Protein AF-A0A927A6B6-F1 (afdb_monomer_lite)

Secondary structure (DSSP, 8-state):
--EEEEETT--STTHHHHHHHHHHHHHTTTT-EEEEEEEEEEEE-TTT--EEEEEPPPEEEE-EEEEEETTEEEEEETTEEEEEE-SEEEEEGGGTEEEEE-TTS-EEEEE---------

Radius of gyration: 15.06 Å; chains: 1; bounding box: 45×45×26 Å

Structure (mmCIF, N/CA/C/O backbone):
data_AF-A0A927A6B6-F1
#
_entry.id   AF-A0A927A6B6-F1
#
loop_
_atom_site.group_PDB
_atom_site.id
_atom_site.type_symbol
_atom_site.label_atom_id
_atom_site.label_alt_id
_atom_site.label_comp_id
_atom_site.label_asym_id
_atom_site.label_entity_id
_atom_site.label_seq_id
_atom_site.pdbx_PDB_ins_code
_atom_site.Cartn_x
_atom_site.Cartn_y
_atom_site.Cartn_z
_atom_site.occupancy
_atom_site.B_iso_or_equiv
_atom_site.auth_seq_id
_atom_site.auth_comp_id
_atom_site.auth_asym_id
_atom_site.auth_atom_id
_atom_site.pdbx_PDB_model_num
ATOM 1 N N . MET A 1 1 ? 10.949 3.243 16.956 1.00 55.44 1 MET A N 1
ATOM 2 C CA . MET A 1 1 ? 10.562 3.429 15.542 1.00 55.44 1 MET A CA 1
ATOM 3 C C . MET A 1 1 ? 9.482 2.403 15.274 1.00 55.44 1 MET A C 1
ATOM 5 O O . MET A 1 1 ? 9.817 1.228 15.214 1.00 55.44 1 MET A O 1
ATOM 9 N N . ASP A 1 2 ? 8.220 2.821 15.188 1.00 85.44 2 ASP A N 1
ATOM 10 C CA . ASP A 1 2 ? 7.098 1.897 14.966 1.00 85.44 2 ASP A CA 1
ATOM 11 C C . ASP A 1 2 ? 6.880 1.702 13.468 1.00 85.44 2 ASP A C 1
ATOM 13 O O . ASP A 1 2 ? 5.964 2.253 12.859 1.00 85.44 2 ASP A O 1
ATOM 17 N N . VAL A 1 3 ? 7.816 0.965 12.868 1.00 92.12 3 VAL A N 1
ATOM 18 C CA . VAL A 1 3 ? 7.702 0.478 11.495 1.00 92.12 3 VAL A CA 1
ATOM 19 C C . VAL A 1 3 ? 7.242 -0.970 11.558 1.00 92.12 3 VAL A C 1
ATOM 21 O O . VAL A 1 3 ? 7.926 -1.819 12.131 1.00 92.12 3 VAL A O 1
ATOM 24 N N . ILE A 1 4 ? 6.088 -1.246 10.961 1.00 93.00 4 ILE A N 1
ATOM 25 C CA . ILE A 1 4 ? 5.496 -2.581 10.889 1.00 93.00 4 ILE A CA 1
ATOM 26 C C . ILE A 1 4 ? 5.818 -3.166 9.516 1.00 93.00 4 ILE A C 1
ATOM 28 O O . ILE A 1 4 ? 5.579 -2.532 8.486 1.00 93.00 4 ILE A O 1
ATOM 32 N N . LEU A 1 5 ? 6.383 -4.373 9.502 1.00 93.56 5 LEU A N 1
ATOM 33 C CA . LEU A 1 5 ? 6.836 -5.049 8.288 1.00 93.56 5 LEU A CA 1
ATOM 34 C C . LEU A 1 5 ? 6.082 -6.358 8.084 1.00 93.56 5 LEU A C 1
ATOM 36 O O . LEU A 1 5 ? 5.968 -7.163 9.008 1.00 93.56 5 LEU A O 1
ATOM 40 N N . TRP A 1 6 ? 5.643 -6.598 6.854 1.00 92.62 6 TRP A N 1
ATOM 41 C CA . TRP 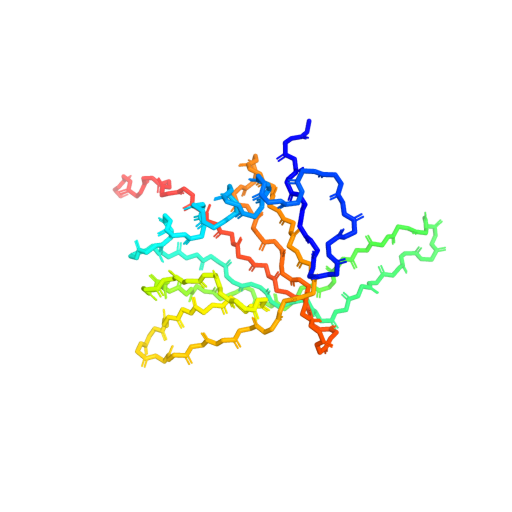A 1 6 ? 5.058 -7.871 6.448 1.00 92.62 6 TRP A CA 1
ATOM 42 C C . TRP A 1 6 ? 5.612 -8.328 5.093 1.00 92.62 6 TRP A C 1
ATOM 44 O O . TRP A 1 6 ? 5.911 -7.499 4.232 1.00 92.62 6 TRP A O 1
ATOM 54 N N . TYR A 1 7 ? 5.738 -9.647 4.912 1.00 90.62 7 TYR A N 1
ATOM 55 C CA . TYR A 1 7 ? 6.269 -10.291 3.708 1.00 90.62 7 TYR A CA 1
ATOM 56 C C . TYR A 1 7 ? 5.382 -11.467 3.286 1.00 90.62 7 TYR A C 1
ATOM 58 O O . TYR A 1 7 ? 5.057 -12.322 4.110 1.00 90.62 7 TYR A O 1
ATOM 66 N N . SER A 1 8 ? 5.090 -11.565 1.989 1.00 84.94 8 SER A N 1
ATOM 67 C CA . SER A 1 8 ? 4.263 -12.628 1.389 1.00 84.94 8 SER A CA 1
ATOM 68 C C . SER A 1 8 ? 4.812 -14.044 1.582 1.00 84.94 8 SER A C 1
ATOM 70 O O . SER A 1 8 ? 4.051 -14.994 1.731 1.00 84.94 8 SER A O 1
ATOM 72 N N . GLU A 1 9 ? 6.134 -14.193 1.656 1.00 81.50 9 GLU A N 1
ATOM 73 C CA . GLU A 1 9 ? 6.806 -15.476 1.898 1.00 81.50 9 GLU A CA 1
ATOM 74 C C . GLU A 1 9 ? 6.918 -15.830 3.395 1.00 81.50 9 GLU A C 1
ATOM 76 O O . GLU A 1 9 ? 7.650 -16.747 3.764 1.00 81.50 9 GLU A O 1
ATOM 81 N N . ASN A 1 10 ? 6.226 -15.093 4.274 1.00 68.50 10 ASN A N 1
ATOM 82 C CA . ASN A 1 10 ? 6.199 -15.312 5.722 1.00 68.50 10 ASN A CA 1
ATOM 83 C C . ASN A 1 10 ? 7.596 -15.293 6.387 1.00 68.50 10 ASN A C 1
ATOM 85 O O . ASN A 1 10 ? 7.891 -16.060 7.302 1.00 68.50 10 ASN A O 1
ATOM 89 N N . LYS A 1 11 ? 8.482 -14.413 5.903 1.00 64.31 11 LYS A N 1
ATOM 90 C CA . LYS A 1 11 ? 9.911 -14.354 6.269 1.00 64.31 11 LYS A CA 1
ATOM 91 C C . LYS A 1 11 ? 10.227 -13.574 7.558 1.00 64.31 11 LYS A C 1
ATOM 93 O O . LYS A 1 11 ? 11.399 -13.331 7.839 1.00 64.31 11 LYS A O 1
ATOM 98 N N . THR A 1 12 ? 9.228 -13.175 8.349 1.00 62.66 12 THR A N 1
ATOM 99 C CA . THR A 1 12 ? 9.429 -12.367 9.568 1.00 62.66 12 THR A CA 1
ATOM 100 C C . THR A 1 12 ? 8.749 -12.949 10.807 1.00 62.66 12 THR A C 1
ATOM 102 O O . THR A 1 12 ? 7.644 -13.484 10.699 1.00 62.66 12 THR A O 1
ATOM 105 N N . PRO A 1 13 ? 9.346 -12.791 12.006 1.00 61.88 13 PRO A N 1
ATOM 106 C CA . PRO A 1 13 ? 8.636 -13.034 13.260 1.00 61.88 13 PRO A CA 1
ATOM 107 C C . PRO A 1 13 ? 7.400 -12.122 13.357 1.00 61.88 13 PRO A C 1
ATOM 109 O O . PRO A 1 13 ? 7.415 -11.002 12.848 1.00 61.88 13 PRO A O 1
ATOM 112 N N . ASN A 1 14 ? 6.326 -12.610 13.985 1.00 77.44 14 ASN A N 1
ATOM 113 C CA . ASN A 1 14 ? 5.045 -11.899 14.157 1.00 77.44 14 ASN A CA 1
ATOM 114 C C . ASN A 1 14 ? 4.364 -11.460 12.846 1.00 77.44 14 ASN A C 1
ATOM 116 O O . ASN A 1 14 ? 3.597 -10.501 12.829 1.00 77.44 14 ASN A O 1
ATOM 120 N N . SER A 1 15 ? 4.618 -12.177 11.747 1.00 82.06 15 SER A N 1
ATOM 121 C CA . SER A 1 15 ? 4.041 -11.892 10.427 1.00 82.06 15 SER A CA 1
ATOM 122 C C . SER A 1 15 ? 2.516 -11.717 10.460 1.00 82.06 15 SER A C 1
ATOM 124 O O . SER A 1 15 ? 2.016 -10.733 9.927 1.00 82.06 15 SER A O 1
ATOM 126 N N . GLN A 1 16 ? 1.778 -12.589 11.160 1.00 87.50 16 GLN A N 1
ATOM 127 C CA . GLN A 1 16 ? 0.317 -12.470 11.257 1.00 87.50 16 GLN A CA 1
ATOM 128 C C . GLN A 1 16 ? -0.126 -11.218 12.030 1.00 87.50 16 GLN A C 1
ATOM 130 O O . GLN A 1 16 ? -0.984 -10.485 11.563 1.00 87.50 16 GLN A O 1
ATOM 135 N N . GLU A 1 17 ? 0.496 -10.916 13.171 1.00 90.88 17 GLU A N 1
ATOM 136 C CA . GLU A 1 17 ? 0.162 -9.714 13.949 1.00 90.88 17 GLU A CA 1
ATOM 137 C C . GLU A 1 17 ? 0.438 -8.431 13.143 1.00 90.88 17 GLU A C 1
ATOM 139 O O . GLU A 1 17 ? -0.349 -7.485 13.155 1.00 90.88 17 GLU A O 1
ATOM 144 N N . ASN A 1 18 ? 1.555 -8.401 12.411 1.00 92.12 18 ASN A N 1
ATOM 145 C CA . ASN A 1 18 ? 1.901 -7.283 11.539 1.00 92.12 18 ASN A CA 1
ATOM 146 C C . ASN A 1 18 ? 0.920 -7.154 10.370 1.00 92.12 18 ASN A C 1
ATOM 148 O O . ASN A 1 18 ? 0.534 -6.036 10.027 1.00 92.12 18 ASN A O 1
ATOM 152 N N . TRP A 1 19 ? 0.501 -8.282 9.788 1.00 90.88 19 TRP A N 1
ATOM 153 C CA . TRP A 1 19 ? -0.551 -8.318 8.777 1.00 90.88 19 TRP A CA 1
ATOM 154 C C . TRP A 1 19 ? -1.842 -7.707 9.308 1.00 90.88 19 TRP A C 1
ATOM 156 O O . TRP A 1 19 ? -2.366 -6.787 8.691 1.00 90.88 19 TRP A O 1
ATOM 166 N N . ASP A 1 20 ? -2.305 -8.139 10.480 1.00 92.19 20 ASP A N 1
ATOM 167 C CA . ASP A 1 20 ? -3.564 -7.678 11.068 1.00 92.19 20 ASP A CA 1
ATOM 168 C C . ASP A 1 20 ? -3.538 -6.168 11.362 1.00 92.19 20 ASP A C 1
ATOM 170 O O . ASP A 1 20 ? -4.516 -5.458 11.106 1.00 92.19 20 ASP A O 1
ATOM 174 N N . LYS A 1 21 ? -2.399 -5.638 11.834 1.00 93.69 21 LYS A N 1
ATOM 175 C CA . LYS A 1 21 ? -2.208 -4.191 12.044 1.00 93.69 21 LYS A CA 1
ATOM 176 C C . LYS A 1 21 ? -2.244 -3.406 10.734 1.00 93.69 21 LYS A C 1
ATOM 178 O O . LYS A 1 21 ? -2.925 -2.386 10.655 1.00 93.69 21 LYS A O 1
ATOM 183 N N . ILE A 1 22 ? -1.532 -3.874 9.707 1.00 95.31 22 ILE A N 1
ATOM 184 C CA . ILE A 1 22 ? -1.515 -3.218 8.393 1.00 95.31 22 ILE A CA 1
ATOM 185 C C . ILE A 1 22 ? -2.894 -3.292 7.737 1.00 95.31 22 ILE A C 1
ATOM 187 O O . ILE A 1 22 ? -3.358 -2.301 7.180 1.00 95.31 22 ILE A O 1
ATOM 191 N N . GLN A 1 23 ? -3.565 -4.438 7.839 1.00 94.75 23 GLN A N 1
ATOM 192 C CA . GLN A 1 23 ? -4.926 -4.632 7.358 1.00 94.75 23 GLN A CA 1
ATOM 193 C C . GLN A 1 23 ? -5.880 -3.654 8.049 1.00 94.75 23 GLN A C 1
ATOM 195 O O . GLN A 1 23 ? -6.647 -2.985 7.365 1.00 94.75 23 GLN A O 1
ATOM 200 N N . SER A 1 24 ? -5.796 -3.513 9.374 1.00 95.31 24 SER A N 1
ATOM 201 C CA . SER A 1 24 ? -6.618 -2.560 10.133 1.00 95.31 24 SER A CA 1
ATOM 202 C C . SER A 1 24 ? -6.392 -1.122 9.657 1.00 95.31 24 SER A C 1
ATOM 204 O O . SER A 1 24 ? -7.350 -0.447 9.291 1.00 95.31 24 SER A O 1
ATOM 206 N N . TRP A 1 25 ? -5.131 -0.686 9.550 1.00 95.31 25 TRP A N 1
ATOM 207 C CA . TRP A 1 25 ? -4.791 0.646 9.035 1.00 95.31 25 TRP A CA 1
ATOM 208 C C . TRP A 1 25 ? -5.301 0.868 7.603 1.00 95.31 25 TRP A C 1
ATOM 210 O O . TRP A 1 25 ? -5.867 1.912 7.295 1.00 95.31 25 TRP A O 1
ATOM 220 N N . TRP A 1 26 ? -5.152 -0.127 6.723 1.00 96.19 26 TRP A N 1
ATOM 221 C CA . TRP A 1 26 ? -5.645 -0.054 5.346 1.00 96.19 26 TRP A CA 1
ATOM 222 C C . TRP A 1 26 ? -7.172 0.060 5.291 1.00 96.19 26 TRP A C 1
ATOM 224 O O . TRP A 1 26 ? -7.701 0.859 4.520 1.00 96.19 26 TRP A O 1
ATOM 234 N N . HIS A 1 27 ? -7.883 -0.692 6.135 1.00 95.62 27 HIS A N 1
ATOM 235 C CA . HIS A 1 27 ? -9.339 -0.619 6.251 1.00 95.62 27 HIS A CA 1
ATOM 236 C C . HIS A 1 27 ? -9.826 0.746 6.740 1.00 95.62 27 HIS A C 1
ATOM 238 O O . HIS A 1 27 ? -10.838 1.243 6.250 1.00 95.62 27 HIS A O 1
ATOM 244 N N . GLU A 1 28 ? -9.094 1.387 7.652 1.00 94.75 28 GLU A N 1
ATOM 245 C CA . GLU A 1 28 ? -9.419 2.732 8.133 1.00 94.75 28 GLU A CA 1
ATOM 246 C C . GLU A 1 28 ? -9.339 3.808 7.044 1.00 94.75 28 GLU A C 1
ATOM 248 O O . GLU A 1 28 ? -9.813 4.924 7.266 1.00 94.75 28 GLU A O 1
ATOM 253 N N . LEU A 1 29 ? -8.744 3.519 5.883 1.00 94.31 29 LEU A N 1
ATOM 254 C CA . LEU A 1 29 ? -8.730 4.439 4.748 1.00 94.31 29 LEU A CA 1
ATOM 255 C C . LEU A 1 29 ? -10.037 4.457 3.955 1.00 94.31 29 LEU A C 1
ATOM 257 O O . LEU A 1 29 ? -10.157 5.266 3.037 1.00 94.31 29 LEU A O 1
ATOM 261 N N . ASP A 1 30 ? -11.009 3.603 4.277 1.00 95.69 30 ASP A N 1
ATOM 262 C CA . ASP A 1 30 ? -12.293 3.618 3.585 1.00 95.69 30 ASP A CA 1
ATOM 263 C C . ASP A 1 30 ? -12.9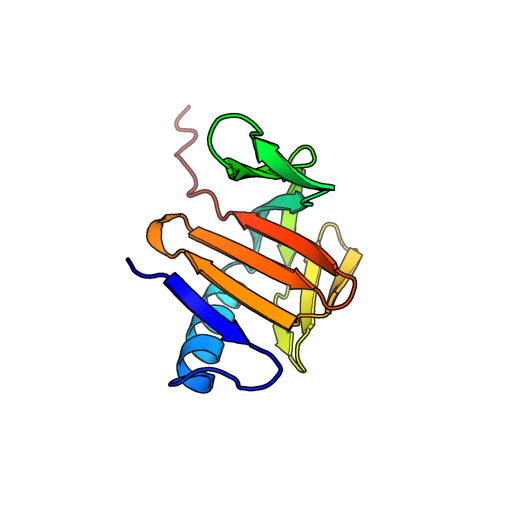71 4.988 3.720 1.00 95.69 30 ASP A C 1
ATOM 265 O O . ASP A 1 30 ? -13.108 5.529 4.819 1.00 95.69 30 ASP A O 1
ATOM 269 N N . GLY A 1 31 ? -13.348 5.592 2.594 1.00 92.94 31 GLY A N 1
ATOM 270 C CA . GLY A 1 31 ? -13.888 6.952 2.579 1.00 92.94 31 GLY A CA 1
ATOM 271 C C . GLY A 1 31 ? -12.844 8.072 2.538 1.00 92.94 31 GLY A C 1
ATOM 272 O O . GLY A 1 31 ? -13.223 9.218 2.307 1.00 92.94 31 GLY A O 1
ATOM 273 N N . LYS A 1 32 ? -11.550 7.788 2.738 1.00 92.88 32 LYS A N 1
ATOM 274 C CA . LYS A 1 32 ? -10.513 8.821 2.898 1.00 92.88 32 LYS A CA 1
ATOM 275 C C . LYS A 1 32 ? -9.774 9.128 1.599 1.00 92.88 32 LYS A C 1
ATOM 277 O O . LYS A 1 32 ? -9.600 8.268 0.734 1.00 92.88 32 LYS A O 1
ATOM 282 N N . GLN A 1 33 ? -9.283 10.362 1.491 1.00 93.88 33 GLN A N 1
ATOM 283 C CA . GLN A 1 33 ? -8.303 10.739 0.477 1.00 93.88 33 GLN A CA 1
ATOM 284 C C . GLN A 1 33 ? -6.885 10.483 0.979 1.00 93.88 33 GLN A C 1
ATOM 286 O O . GLN A 1 33 ? -6.542 10.796 2.119 1.00 93.88 33 GLN A O 1
ATOM 291 N N . VAL A 1 34 ? -6.052 9.934 0.104 1.00 94.12 34 VAL A N 1
ATOM 292 C CA . VAL A 1 34 ? -4.631 9.700 0.359 1.00 94.12 34 VAL A CA 1
ATOM 293 C C . VAL A 1 34 ? -3.802 10.251 -0.783 1.00 94.12 34 VAL A C 1
ATOM 295 O O . VAL A 1 34 ? -4.240 10.288 -1.938 1.00 94.12 34 VAL A O 1
ATOM 298 N N . GLU A 1 35 ? -2.575 10.643 -0.472 1.00 94.94 35 GLU A N 1
ATOM 299 C CA . GLU A 1 35 ? -1.590 10.889 -1.507 1.00 94.94 35 GLU A CA 1
ATOM 300 C C . GLU A 1 35 ? -0.978 9.553 -1.933 1.00 94.94 35 GLU A C 1
ATOM 302 O O . GLU A 1 35 ? -0.399 8.815 -1.136 1.00 94.94 35 GLU A O 1
ATOM 307 N N . PHE A 1 36 ? -1.107 9.244 -3.214 1.00 93.12 36 PHE A N 1
ATOM 308 C CA . PHE A 1 36 ? -0.557 8.066 -3.853 1.00 93.12 36 PHE A CA 1
ATOM 309 C C . PHE A 1 36 ? 0.646 8.439 -4.715 1.00 93.12 36 PHE A C 1
ATOM 311 O O . PHE A 1 36 ? 0.559 9.293 -5.603 1.00 93.12 36 PHE A O 1
ATOM 318 N N . ARG A 1 37 ? 1.775 7.765 -4.490 1.00 93.25 37 ARG A N 1
ATOM 319 C CA . ARG A 1 37 ? 3.017 7.966 -5.245 1.00 93.25 37 ARG A CA 1
ATOM 320 C C . ARG A 1 37 ? 3.521 6.646 -5.820 1.00 93.25 37 ARG A C 1
ATOM 322 O O . ARG A 1 37 ? 3.579 5.635 -5.125 1.00 93.25 37 ARG A O 1
ATOM 329 N N . ASN A 1 38 ? 3.953 6.688 -7.079 1.00 89.25 38 ASN A N 1
ATOM 330 C CA . ASN A 1 38 ? 4.718 5.610 -7.707 1.00 89.25 38 ASN A CA 1
ATOM 331 C C . ASN A 1 38 ? 6.211 5.906 -7.571 1.00 89.25 38 ASN A C 1
ATOM 333 O O . ASN A 1 38 ? 6.644 7.013 -7.887 1.00 89.25 38 ASN A O 1
ATOM 337 N N . VAL A 1 39 ? 7.013 4.919 -7.187 1.00 87.00 39 VAL A N 1
ATOM 338 C CA . VAL A 1 39 ? 8.475 5.024 -7.239 1.00 87.00 39 VAL A CA 1
ATOM 339 C C . VAL A 1 39 ? 8.939 4.608 -8.632 1.00 87.00 39 VAL A C 1
ATOM 341 O O . VAL A 1 39 ? 8.680 3.493 -9.075 1.00 87.00 39 VAL A O 1
ATOM 344 N N . LEU A 1 40 ? 9.608 5.521 -9.336 1.00 82.69 40 LEU A N 1
ATOM 345 C CA . LEU A 1 40 ? 10.124 5.306 -10.693 1.00 82.69 40 LEU A CA 1
ATOM 346 C C . LEU A 1 40 ? 11.462 4.557 -10.702 1.00 82.69 40 LEU A C 1
ATOM 348 O O . LEU A 1 40 ? 11.872 4.027 -11.729 1.00 82.69 40 LEU A O 1
ATOM 352 N N . GLY A 1 41 ? 12.155 4.550 -9.569 1.00 79.19 41 GLY A N 1
ATOM 353 C CA . GLY A 1 41 ? 13.428 3.875 -9.366 1.00 79.19 41 GLY A CA 1
ATOM 354 C C . GLY A 1 41 ? 14.141 4.439 -8.145 1.00 79.19 41 GLY A C 1
ATOM 355 O O . GLY A 1 41 ? 13.694 5.424 -7.561 1.00 79.19 41 GLY A O 1
ATOM 356 N N . THR A 1 42 ? 15.265 3.839 -7.778 1.00 80.31 42 THR A N 1
ATOM 357 C CA . THR A 1 42 ? 16.108 4.318 -6.680 1.00 80.31 42 THR A CA 1
ATOM 358 C C . THR A 1 42 ? 17.420 4.823 -7.265 1.00 80.31 42 THR A C 1
ATOM 360 O O . THR A 1 42 ? 18.133 4.085 -7.945 1.00 80.31 42 THR A O 1
ATOM 363 N N . LEU A 1 43 ? 17.732 6.092 -7.029 1.00 80.88 43 LEU A N 1
ATOM 364 C CA . LEU A 1 43 ? 19.009 6.691 -7.388 1.00 80.88 43 LEU A CA 1
ATOM 365 C C . LEU A 1 43 ? 20.003 6.441 -6.261 1.00 80.88 43 LEU A C 1
ATOM 367 O O . LEU A 1 43 ? 19.641 6.453 -5.090 1.00 80.88 43 LEU A O 1
ATOM 371 N N . THR A 1 44 ? 21.257 6.189 -6.618 1.00 83.12 44 THR A N 1
ATOM 372 C CA . THR A 1 44 ? 22.351 6.123 -5.647 1.00 83.12 44 THR A CA 1
ATOM 373 C C . THR A 1 44 ? 23.228 7.341 -5.859 1.00 83.12 44 THR A C 1
ATOM 375 O O . THR A 1 44 ? 23.738 7.539 -6.961 1.00 83.12 44 THR A O 1
ATOM 378 N N . ASP A 1 45 ? 23.387 8.155 -4.823 1.00 80.19 45 ASP A N 1
ATOM 379 C CA . ASP A 1 45 ? 24.355 9.241 -4.809 1.00 80.19 45 ASP A CA 1
ATOM 380 C C . ASP A 1 45 ? 25.767 8.631 -4.886 1.00 80.19 45 ASP A C 1
ATOM 382 O O . ASP A 1 45 ? 26.163 7.893 -3.979 1.00 80.19 45 ASP A O 1
ATOM 386 N N . PRO A 1 46 ? 26.540 8.905 -5.949 1.00 82.56 46 PRO A N 1
ATOM 387 C CA . PRO A 1 46 ? 27.859 8.309 -6.135 1.00 82.56 46 PRO A CA 1
ATOM 388 C C . PRO A 1 46 ? 28.893 8.794 -5.109 1.00 82.56 46 PRO A C 1
ATOM 390 O O . PRO A 1 46 ? 29.903 8.125 -4.910 1.00 82.56 46 PRO A O 1
ATOM 393 N N . SER A 1 47 ? 28.661 9.937 -4.459 1.00 85.06 47 SER A N 1
ATOM 394 C CA . SER A 1 47 ? 29.580 10.529 -3.483 1.00 85.06 47 SER A CA 1
ATOM 395 C C . SER A 1 47 ? 29.360 10.005 -2.065 1.00 85.06 47 SER A C 1
ATOM 397 O O . SER A 1 47 ? 30.320 9.792 -1.327 1.00 85.06 47 SER A O 1
ATOM 399 N N . THR A 1 48 ? 28.103 9.760 -1.686 1.00 88.06 48 THR A N 1
ATOM 400 C CA . THR A 1 48 ? 27.741 9.318 -0.330 1.00 88.06 48 THR A CA 1
ATOM 401 C C . THR A 1 48 ? 27.303 7.856 -0.259 1.00 88.06 48 THR A C 1
ATOM 403 O O . THR A 1 48 ? 27.163 7.311 0.835 1.00 88.06 48 THR A O 1
ATOM 406 N N . GLY A 1 49 ? 27.042 7.217 -1.404 1.00 85.56 49 GLY A N 1
ATOM 407 C CA . GLY A 1 49 ? 26.434 5.889 -1.487 1.00 85.56 49 GLY A CA 1
ATOM 408 C C . GLY A 1 49 ? 24.973 5.848 -1.023 1.00 85.56 49 GLY A C 1
ATOM 409 O O . GLY A 1 49 ? 24.386 4.766 -0.942 1.00 85.56 49 GLY A O 1
ATOM 410 N N . LYS A 1 50 ? 24.371 7.001 -0.692 1.00 85.31 50 LYS A N 1
ATOM 411 C CA . LYS A 1 50 ? 22.991 7.069 -0.211 1.00 85.31 50 LYS A CA 1
ATOM 412 C C . LYS A 1 50 ? 22.024 6.753 -1.337 1.00 85.31 50 LYS A C 1
ATOM 414 O O . LYS A 1 50 ? 22.170 7.232 -2.458 1.00 85.31 50 LYS A O 1
ATOM 419 N N . LYS A 1 51 ? 21.023 5.943 -1.015 1.00 80.44 51 LYS A N 1
ATOM 420 C CA . LYS A 1 51 ? 19.950 5.577 -1.932 1.00 80.44 51 LYS A CA 1
ATOM 421 C C . LYS A 1 51 ? 18.735 6.453 -1.670 1.00 80.44 51 LYS A C 1
ATOM 423 O O . LYS A 1 51 ? 18.249 6.487 -0.542 1.00 80.44 51 LYS A O 1
ATOM 428 N N . GLU A 1 52 ? 18.242 7.114 -2.707 1.00 80.06 52 GLU A N 1
ATOM 429 C CA . GLU A 1 52 ? 17.039 7.940 -2.661 1.00 80.06 52 GLU A CA 1
ATOM 430 C C . GLU A 1 52 ? 16.043 7.480 -3.721 1.00 80.06 52 GLU A C 1
ATOM 432 O O . GLU A 1 52 ? 16.392 7.237 -4.878 1.00 80.06 52 GLU A O 1
ATOM 437 N N . ASP A 1 53 ? 14.783 7.346 -3.326 1.00 82.06 53 ASP A N 1
ATOM 438 C CA . ASP A 1 53 ? 13.724 6.953 -4.245 1.00 82.06 53 ASP A CA 1
ATOM 439 C C . ASP A 1 53 ? 13.324 8.137 -5.129 1.00 82.06 53 ASP A C 1
ATOM 441 O O . ASP A 1 53 ? 12.906 9.194 -4.653 1.00 82.06 53 ASP A O 1
ATOM 445 N N . ARG A 1 54 ? 13.404 7.944 -6.446 1.00 80.56 54 ARG A N 1
ATOM 446 C CA . ARG A 1 54 ? 12.861 8.877 -7.427 1.00 80.56 54 ARG A CA 1
ATOM 447 C C . ARG A 1 54 ? 11.354 8.669 -7.509 1.00 80.56 54 ARG A C 1
ATOM 449 O O . ARG A 1 54 ? 10.877 7.704 -8.106 1.00 80.56 54 ARG A O 1
ATOM 456 N N . MET A 1 55 ? 10.606 9.598 -6.933 1.00 81.25 55 MET A N 1
ATOM 457 C CA . MET A 1 55 ? 9.146 9.572 -6.950 1.00 81.25 55 MET A CA 1
ATOM 458 C C . MET A 1 55 ? 8.597 10.125 -8.267 1.00 81.25 55 MET A C 1
ATOM 460 O O . MET A 1 55 ? 9.088 11.124 -8.794 1.00 81.25 55 MET A O 1
ATOM 464 N N . ALA A 1 56 ? 7.536 9.508 -8.779 1.00 79.62 56 ALA A N 1
ATOM 465 C CA . ALA A 1 56 ? 6.609 10.192 -9.666 1.00 79.62 56 ALA A CA 1
ATOM 466 C C . ALA A 1 56 ? 5.874 11.291 -8.885 1.00 79.62 56 ALA A C 1
ATOM 468 O O . ALA A 1 56 ? 5.782 11.241 -7.657 1.00 79.62 56 ALA A O 1
ATOM 469 N N . GLN A 1 57 ? 5.306 12.260 -9.603 1.00 82.56 57 GLN A N 1
ATOM 470 C CA . GLN A 1 57 ? 4.419 13.242 -8.986 1.00 82.56 57 GLN A CA 1
ATOM 471 C C . GLN A 1 57 ? 3.270 12.525 -8.260 1.00 82.56 57 GLN A C 1
ATOM 473 O O . GLN A 1 57 ? 2.628 11.638 -8.835 1.00 82.56 57 GLN A O 1
ATOM 478 N N . GLY A 1 58 ? 3.043 12.906 -7.001 1.00 85.31 58 GLY A N 1
ATOM 479 C CA . GLY A 1 58 ? 1.948 12.384 -6.193 1.00 85.31 58 GLY A CA 1
ATOM 480 C C . GLY A 1 58 ? 0.592 12.708 -6.806 1.00 85.31 58 GLY A C 1
ATOM 481 O O . GLY A 1 58 ? 0.406 13.747 -7.444 1.00 85.31 58 GLY A O 1
ATOM 482 N N . LYS A 1 59 ? -0.353 11.787 -6.637 1.00 90.38 59 LYS A N 1
ATOM 483 C CA . LYS A 1 59 ? -1.745 11.938 -7.052 1.00 90.38 59 LYS A CA 1
ATOM 484 C C . LYS A 1 59 ? -2.639 11.724 -5.849 1.00 90.38 59 LYS A C 1
ATOM 486 O O . LYS A 1 59 ? -2.400 10.815 -5.066 1.00 90.38 59 LYS A O 1
ATOM 491 N N . TRP A 1 60 ? -3.684 12.523 -5.736 1.00 91.88 60 TRP A N 1
ATOM 492 C CA . TRP A 1 60 ? -4.707 12.313 -4.723 1.00 91.88 60 TRP A CA 1
ATOM 493 C C . TRP A 1 60 ? -5.672 11.235 -5.194 1.00 91.88 60 TRP A C 1
ATOM 495 O O . TRP A 1 60 ? -6.158 11.305 -6.322 1.00 91.88 60 TRP A O 1
ATOM 505 N N . LEU A 1 61 ? -5.909 10.234 -4.351 1.00 91.88 61 LEU A N 1
ATOM 506 C CA . LEU A 1 61 ? -6.858 9.155 -4.602 1.00 91.88 61 LEU A CA 1
ATOM 507 C C . LEU A 1 61 ? -7.819 9.052 -3.423 1.00 91.88 61 LEU A C 1
ATOM 509 O O . LEU A 1 61 ? -7.384 8.996 -2.275 1.00 91.88 61 LEU A O 1
ATOM 513 N N . SER A 1 62 ? -9.113 8.961 -3.710 1.00 93.56 62 SER A N 1
ATOM 514 C CA . SER A 1 62 ? -10.097 8.511 -2.723 1.00 93.56 62 SER A CA 1
ATOM 515 C C . SER A 1 62 ? -10.042 6.989 -2.643 1.00 93.56 62 SER A C 1
ATOM 517 O O . SER A 1 62 ? -10.153 6.325 -3.677 1.00 93.56 62 SER A O 1
ATOM 519 N N . ILE A 1 63 ? -9.862 6.437 -1.446 1.00 95.19 63 ILE A N 1
ATOM 520 C CA . ILE A 1 63 ? -9.877 4.995 -1.197 1.00 95.19 63 ILE A CA 1
ATOM 521 C C . ILE A 1 63 ? -11.295 4.585 -0.805 1.00 95.19 63 ILE A C 1
ATOM 523 O O . ILE A 1 63 ? -11.929 5.213 0.040 1.00 95.19 63 ILE A O 1
ATOM 527 N N . GLN A 1 64 ? -11.814 3.554 -1.465 1.00 96.25 64 GLN A N 1
ATOM 528 C CA . GLN A 1 64 ? -13.141 2.993 -1.222 1.00 96.25 64 GLN A CA 1
ATOM 529 C C . GLN A 1 64 ? -13.052 1.473 -1.164 1.00 96.25 64 GLN A C 1
ATOM 531 O O . GLN A 1 64 ? -12.385 0.863 -2.005 1.00 96.25 64 GLN A O 1
ATOM 536 N N . ASN A 1 65 ? -13.759 0.857 -0.222 1.00 95.69 65 ASN A N 1
ATOM 537 C CA . ASN A 1 65 ? -13.751 -0.588 0.005 1.00 95.69 65 ASN A CA 1
ATOM 538 C C . ASN A 1 65 ? -12.328 -1.200 0.023 1.00 95.69 65 ASN A C 1
ATOM 540 O O . ASN A 1 65 ? -12.082 -2.173 -0.702 1.00 95.69 65 ASN A O 1
ATOM 544 N N . PRO A 1 66 ? -11.367 -0.631 0.780 1.00 96.88 66 PRO A N 1
ATOM 545 C CA . PRO A 1 66 ? -10.027 -1.190 0.898 1.00 96.88 66 PRO A CA 1
ATOM 546 C C . PRO A 1 66 ? -10.080 -2.606 1.480 1.00 96.88 66 PRO A C 1
ATOM 548 O O . PRO A 1 66 ? -10.785 -2.861 2.454 1.00 96.88 66 PRO A O 1
ATOM 551 N N . ARG A 1 67 ? -9.334 -3.537 0.880 1.00 95.25 67 ARG A N 1
ATOM 552 C CA . ARG A 1 67 ? -9.152 -4.907 1.377 1.00 95.25 67 ARG A CA 1
ATOM 553 C C . ARG A 1 67 ? -7.717 -5.364 1.181 1.00 95.25 67 ARG A C 1
ATOM 555 O O . ARG A 1 67 ? -7.067 -4.980 0.207 1.00 95.25 67 ARG A O 1
ATOM 562 N N . LEU A 1 68 ? -7.252 -6.212 2.086 1.00 93.50 68 LEU A N 1
ATOM 563 C CA . LEU A 1 68 ? -5.955 -6.864 2.003 1.00 93.50 68 LEU A CA 1
ATOM 564 C C . LEU A 1 68 ? -6.182 -8.381 2.055 1.00 93.50 68 LEU A C 1
ATOM 566 O O . LEU A 1 68 ? -6.543 -8.921 3.092 1.00 93.50 68 LEU A O 1
ATOM 570 N N . GLU A 1 69 ? -6.054 -9.057 0.914 1.00 89.50 69 GLU A N 1
ATOM 571 C CA . GLU A 1 69 ? -6.431 -10.471 0.743 1.00 89.50 69 GLU A CA 1
ATOM 572 C C . GLU A 1 69 ? -5.455 -11.149 -0.221 1.00 89.50 69 GLU A C 1
ATOM 574 O O . GLU A 1 69 ? -5.087 -10.544 -1.224 1.00 89.50 69 GLU A O 1
ATOM 579 N N . ASP A 1 70 ? -5.064 -12.400 0.038 1.00 86.06 70 ASP A N 1
ATOM 580 C CA . ASP A 1 70 ? -4.254 -13.221 -0.881 1.00 86.06 70 ASP A CA 1
ATOM 581 C C . ASP A 1 70 ? -3.017 -12.499 -1.448 1.00 86.06 70 ASP A C 1
ATOM 583 O O . ASP A 1 70 ? -2.758 -12.518 -2.655 1.00 86.06 70 ASP A O 1
ATOM 587 N N . ASN A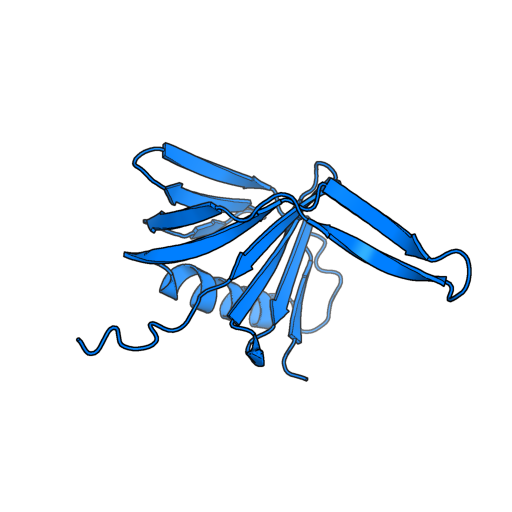 1 71 ? -2.262 -11.814 -0.581 1.00 88.62 71 ASN A N 1
ATOM 588 C CA . ASN A 1 71 ? -1.094 -11.012 -0.963 1.00 88.62 71 ASN A CA 1
ATOM 589 C C . ASN A 1 71 ? -1.427 -9.917 -1.992 1.00 88.62 71 ASN A C 1
ATOM 591 O O . ASN A 1 71 ? -0.609 -9.579 -2.847 1.00 88.62 71 ASN A O 1
ATOM 595 N N . ARG A 1 72 ? -2.644 -9.374 -1.953 1.00 93.00 72 ARG A N 1
ATOM 596 C CA . ARG A 1 72 ? -3.102 -8.303 -2.836 1.00 93.00 72 ARG A CA 1
ATOM 597 C C . ARG A 1 72 ? -3.745 -7.195 -2.022 1.00 93.00 72 ARG A C 1
ATOM 599 O O . ARG A 1 72 ? -4.575 -7.431 -1.147 1.00 93.00 72 ARG A O 1
ATOM 606 N N . LEU A 1 73 ? -3.376 -5.970 -2.364 1.00 94.62 73 LEU A N 1
ATOM 607 C CA . LEU A 1 73 ? -3.981 -4.754 -1.854 1.00 94.62 73 LEU A CA 1
ATOM 608 C C . LEU A 1 73 ? -5.033 -4.296 -2.864 1.00 94.62 73 LEU A C 1
ATOM 610 O O . LEU A 1 73 ? -4.713 -3.938 -3.999 1.00 94.62 73 LEU A O 1
ATOM 614 N N . LYS A 1 74 ? -6.298 -4.384 -2.460 1.00 97.00 74 LYS A N 1
ATOM 615 C CA . LYS A 1 74 ? -7.483 -4.131 -3.284 1.00 97.00 74 LYS A CA 1
ATOM 616 C C . LYS A 1 74 ? -8.178 -2.870 -2.789 1.00 97.00 74 LYS A C 1
ATOM 618 O O . LYS A 1 74 ? -8.256 -2.644 -1.583 1.00 97.00 74 LYS A O 1
ATOM 623 N N . PHE A 1 75 ? -8.672 -2.049 -3.706 1.00 96.38 75 PHE A N 1
ATOM 624 C CA . PHE A 1 75 ? -9.467 -0.861 -3.397 1.00 96.38 75 PHE A CA 1
ATOM 625 C C . PHE A 1 75 ? -10.165 -0.351 -4.653 1.00 96.38 75 PHE A C 1
ATOM 627 O O . PHE A 1 75 ? -9.785 -0.679 -5.771 1.00 96.38 75 PHE A O 1
ATOM 634 N N . SER A 1 76 ? -11.171 0.493 -4.484 1.00 96.12 76 SER A N 1
ATOM 635 C CA . SER A 1 76 ? -11.728 1.299 -5.566 1.00 96.12 76 SER A CA 1
ATOM 636 C C . SER A 1 76 ? -11.310 2.752 -5.393 1.00 96.12 76 SER A C 1
ATOM 638 O O . SER A 1 76 ? -11.178 3.241 -4.274 1.00 96.12 76 SER A O 1
ATOM 640 N N . SER A 1 77 ? -11.088 3.440 -6.506 1.00 93.38 77 SER A N 1
ATOM 641 C CA . SER A 1 77 ? -10.795 4.869 -6.527 1.00 93.38 77 SER A CA 1
ATOM 642 C C . SER A 1 77 ? -11.401 5.480 -7.778 1.00 93.38 77 SER A C 1
ATOM 644 O O . SER A 1 77 ? -11.218 4.933 -8.865 1.00 93.38 77 SER A O 1
ATOM 646 N N . ASP A 1 78 ? -12.170 6.558 -7.623 1.00 88.25 78 ASP A N 1
ATOM 647 C CA . ASP A 1 78 ? -12.907 7.214 -8.712 1.00 88.25 78 ASP A CA 1
ATOM 648 C C . ASP A 1 78 ? -13.764 6.235 -9.541 1.00 88.25 78 ASP A C 1
ATOM 650 O O . ASP A 1 78 ? -13.786 6.277 -10.769 1.00 88.25 78 ASP A O 1
ATOM 654 N N . ASN A 1 79 ? -14.449 5.308 -8.859 1.00 87.00 79 ASN A N 1
ATOM 655 C CA . ASN A 1 79 ? -15.233 4.207 -9.449 1.00 87.00 79 ASN A CA 1
ATOM 656 C C . ASN A 1 79 ? -14.425 3.190 -10.278 1.00 87.00 79 ASN A C 1
ATOM 658 O O . ASN A 1 79 ? -15.005 2.354 -10.970 1.00 87.00 79 ASN A O 1
ATOM 662 N N . VAL A 1 80 ? -13.095 3.216 -10.192 1.00 92.94 80 VAL A N 1
ATOM 663 C CA . VAL A 1 80 ? -12.211 2.230 -10.818 1.00 92.94 80 VAL A CA 1
ATOM 664 C C . VAL A 1 80 ? -11.689 1.277 -9.753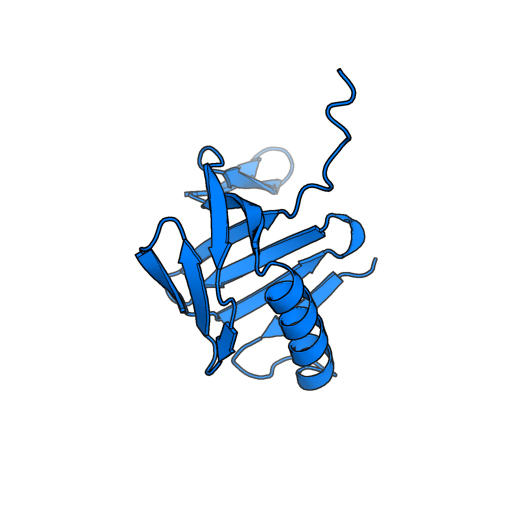 1.00 92.94 80 VAL A C 1
ATOM 666 O O . VAL A 1 80 ? -10.996 1.692 -8.823 1.00 92.94 80 VAL A O 1
ATOM 669 N N . TYR A 1 81 ? -11.990 -0.012 -9.909 1.00 94.88 81 TYR A N 1
ATOM 670 C CA . TYR A 1 81 ? -11.400 -1.063 -9.086 1.00 94.88 81 TYR A CA 1
ATOM 671 C C . TYR A 1 81 ? -9.907 -1.215 -9.402 1.00 94.88 81 TYR A C 1
ATOM 673 O O . TYR A 1 81 ? -9.496 -1.241 -10.565 1.00 94.88 81 TYR A O 1
ATOM 681 N N . ARG A 1 82 ? -9.091 -1.304 -8.355 1.00 94.31 82 ARG A N 1
ATOM 682 C CA . ARG A 1 82 ? -7.637 -1.417 -8.409 1.00 94.31 82 ARG A CA 1
ATOM 683 C C . ARG A 1 82 ? -7.178 -2.550 -7.510 1.00 94.31 82 ARG A C 1
ATOM 685 O O . ARG A 1 82 ? -7.680 -2.750 -6.408 1.00 94.31 82 ARG A O 1
ATOM 692 N N . GLU A 1 83 ? -6.169 -3.256 -7.992 1.00 95.12 83 GLU A N 1
ATOM 693 C CA . GLU A 1 83 ? -5.560 -4.370 -7.289 1.00 95.12 83 GLU A CA 1
ATOM 694 C C . GLU A 1 83 ? -4.057 -4.348 -7.528 1.00 95.12 83 GLU A C 1
ATOM 696 O O . GLU A 1 83 ? -3.598 -4.221 -8.665 1.00 95.12 83 GLU A O 1
ATOM 701 N N . ILE A 1 84 ? -3.297 -4.442 -6.443 1.00 93.88 84 ILE A N 1
ATOM 702 C CA . ILE A 1 84 ? -1.840 -4.408 -6.460 1.00 93.88 84 ILE A CA 1
ATOM 703 C C . ILE A 1 84 ? -1.347 -5.710 -5.830 1.00 93.88 84 ILE A C 1
ATOM 705 O O . ILE A 1 84 ? -1.654 -5.946 -4.660 1.00 93.88 84 ILE A O 1
ATOM 709 N N . PRO A 1 85 ? -0.616 -6.571 -6.561 1.00 93.31 85 PRO A N 1
ATOM 710 C CA . PRO A 1 85 ? 0.042 -7.714 -5.945 1.00 93.31 85 PRO A CA 1
ATOM 711 C C . PRO A 1 85 ? 1.142 -7.219 -5.004 1.00 93.31 85 PRO A C 1
ATOM 713 O O . PRO A 1 85 ? 1.824 -6.238 -5.286 1.00 93.31 85 PRO A O 1
ATOM 716 N N . VAL A 1 86 ? 1.301 -7.881 -3.868 1.00 92.56 86 VAL A N 1
ATOM 717 C CA . VAL A 1 86 ? 2.145 -7.429 -2.768 1.00 92.56 86 VAL A CA 1
ATOM 718 C C . VAL A 1 86 ? 3.138 -8.517 -2.410 1.00 92.56 86 VAL A C 1
ATOM 720 O O . VAL A 1 86 ? 2.766 -9.630 -2.055 1.00 92.56 86 VAL A O 1
ATOM 723 N N . GLU A 1 87 ? 4.414 -8.164 -2.442 1.00 93.00 87 GLU A N 1
ATOM 724 C CA . GLU A 1 87 ? 5.495 -9.020 -1.973 1.00 93.00 87 GLU A CA 1
ATOM 725 C C . GLU A 1 87 ? 5.930 -8.633 -0.553 1.00 93.00 87 GLU A C 1
ATOM 727 O O . GLU A 1 87 ? 6.169 -9.506 0.286 1.00 93.00 87 GLU A O 1
ATOM 732 N N . LYS A 1 88 ? 5.966 -7.322 -0.270 1.00 93.31 88 LYS A N 1
ATOM 733 C CA . LYS A 1 88 ? 6.284 -6.741 1.040 1.00 93.31 88 LYS A CA 1
ATOM 734 C C . LYS A 1 88 ? 5.425 -5.501 1.316 1.00 93.31 88 LYS A C 1
ATOM 736 O O . LYS A 1 88 ? 5.181 -4.690 0.420 1.00 93.31 88 LYS A O 1
ATOM 741 N N . LEU A 1 89 ? 5.046 -5.319 2.580 1.00 94.81 89 LEU A N 1
ATOM 742 C CA . LEU A 1 89 ? 4.429 -4.103 3.118 1.00 94.81 89 LEU A CA 1
ATOM 743 C C . LEU A 1 89 ? 5.314 -3.502 4.207 1.00 94.81 89 LEU A C 1
ATOM 745 O O . LEU A 1 89 ? 5.929 -4.216 5.000 1.00 94.81 89 LEU A O 1
ATOM 749 N N . GLU A 1 90 ? 5.369 -2.178 4.239 1.00 95.19 90 GLU A N 1
ATOM 750 C CA . GLU A 1 90 ? 6.064 -1.409 5.266 1.00 95.19 90 GLU A CA 1
ATOM 751 C C . GLU A 1 90 ? 5.187 -0.229 5.665 1.00 95.19 90 GLU A C 1
ATOM 753 O O . GLU A 1 90 ? 5.006 0.703 4.883 1.00 95.19 90 GLU A O 1
ATOM 758 N N . LEU A 1 91 ? 4.630 -0.302 6.869 1.00 95.81 91 LEU A N 1
ATOM 759 C CA . LEU A 1 91 ? 3.788 0.736 7.445 1.00 95.81 91 LEU A CA 1
ATOM 760 C C . LEU A 1 91 ? 4.597 1.529 8.471 1.00 95.81 91 LEU A C 1
ATOM 762 O O . LEU A 1 91 ? 5.011 0.986 9.495 1.00 95.81 91 LEU A O 1
ATOM 766 N N . ASP A 1 92 ? 4.823 2.809 8.191 1.00 95.00 92 ASP A N 1
ATOM 767 C CA . ASP A 1 92 ? 5.409 3.776 9.121 1.00 95.00 92 ASP A CA 1
ATOM 768 C C . ASP A 1 92 ? 4.265 4.546 9.792 1.00 95.00 92 ASP A C 1
ATOM 770 O O . ASP A 1 92 ? 3.711 5.491 9.221 1.00 95.00 92 ASP A O 1
ATOM 774 N N . ILE A 1 93 ? 3.897 4.125 11.006 1.00 91.12 93 ILE A N 1
ATOM 775 C CA . ILE A 1 93 ? 2.765 4.694 11.759 1.00 91.12 93 ILE A CA 1
ATOM 776 C C . ILE A 1 93 ? 2.981 6.184 12.047 1.00 91.12 93 ILE A C 1
ATOM 778 O O . ILE A 1 93 ? 2.044 6.973 11.995 1.00 91.12 93 ILE A O 1
ATOM 782 N N . ASN A 1 94 ? 4.226 6.603 12.288 1.00 90.50 94 ASN A N 1
ATOM 783 C CA . ASN A 1 94 ? 4.530 8.000 12.613 1.00 90.50 94 ASN A CA 1
ATOM 784 C C . ASN A 1 94 ? 4.327 8.931 11.415 1.00 90.50 94 ASN A C 1
ATOM 786 O O . ASN A 1 94 ? 4.075 10.121 11.590 1.00 90.50 94 ASN A O 1
ATOM 790 N N . LYS A 1 95 ? 4.456 8.394 10.199 1.00 91.06 95 LYS A N 1
ATOM 791 C CA . LYS A 1 95 ? 4.254 9.139 8.953 1.00 91.06 95 LYS A CA 1
ATOM 792 C C . LYS A 1 95 ? 2.897 8.889 8.313 1.00 91.06 95 LYS A C 1
ATOM 794 O O . LYS A 1 95 ? 2.610 9.523 7.302 1.00 91.06 95 LYS A O 1
ATOM 799 N N . ASN A 1 96 ? 2.088 7.982 8.868 1.00 93.25 96 ASN A N 1
ATOM 800 C CA . ASN A 1 96 ? 0.874 7.480 8.226 1.00 93.25 96 ASN A CA 1
ATOM 801 C C . ASN A 1 96 ? 1.121 7.069 6.769 1.00 93.25 96 ASN A C 1
ATOM 803 O O . ASN A 1 96 ? 0.382 7.429 5.851 1.00 93.25 96 ASN A O 1
ATOM 807 N N . GLU A 1 97 ? 2.213 6.337 6.568 1.00 94.94 97 GLU A N 1
ATOM 808 C CA . GLU A 1 97 ? 2.701 5.969 5.250 1.00 94.94 97 GLU A CA 1
ATOM 809 C C . GLU A 1 97 ? 2.764 4.450 5.117 1.00 94.94 97 GLU A C 1
ATOM 811 O O . GLU A 1 97 ? 3.482 3.784 5.864 1.00 94.94 97 GLU A O 1
ATOM 816 N N . LEU A 1 98 ? 2.066 3.914 4.118 1.00 96.50 98 LEU A N 1
ATOM 817 C CA . LEU A 1 98 ? 2.179 2.522 3.707 1.00 96.50 98 LEU A CA 1
ATOM 818 C C . LEU A 1 98 ? 2.956 2.432 2.396 1.00 96.50 98 LEU A C 1
ATO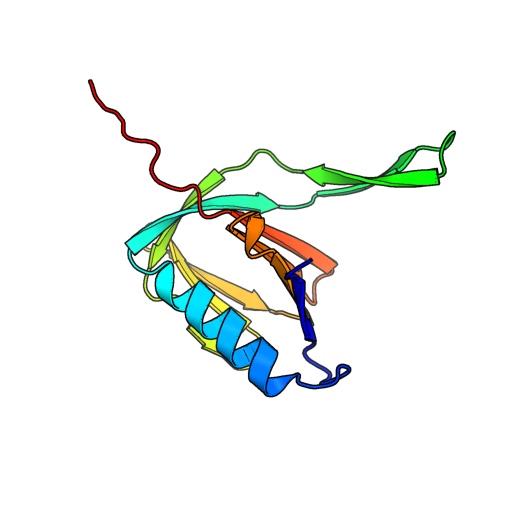M 820 O O . LEU A 1 98 ? 2.486 2.870 1.343 1.00 96.50 98 LEU A O 1
ATOM 824 N N . LYS A 1 99 ? 4.131 1.805 2.444 1.00 95.81 99 LYS A N 1
ATOM 825 C CA . LYS A 1 99 ? 4.894 1.425 1.255 1.00 95.81 99 LYS A CA 1
ATOM 826 C C . LYS A 1 99 ? 4.541 0.000 0.856 1.00 95.81 99 LYS A C 1
ATOM 828 O O . LYS A 1 99 ? 4.654 -0.932 1.652 1.00 95.81 99 LYS A O 1
ATOM 833 N N . VAL A 1 100 ? 4.182 -0.162 -0.407 1.00 95.31 100 VAL A N 1
ATOM 834 C CA . VAL A 1 100 ? 3.840 -1.440 -1.024 1.00 95.31 100 VAL A CA 1
ATOM 835 C C . VAL A 1 100 ? 4.924 -1.784 -2.029 1.00 95.31 100 VAL A C 1
ATOM 837 O O . VAL A 1 100 ? 5.150 -1.041 -2.983 1.00 95.31 100 VAL A O 1
ATOM 840 N N . TYR A 1 101 ? 5.591 -2.910 -1.815 1.00 93.75 101 TYR A N 1
ATOM 841 C CA . TYR A 1 101 ? 6.561 -3.469 -2.744 1.00 93.75 101 TYR A CA 1
ATOM 842 C C . TYR A 1 101 ? 5.847 -4.583 -3.502 1.00 93.75 101 TYR A C 1
ATOM 844 O O . TYR A 1 101 ? 5.437 -5.582 -2.908 1.00 93.75 101 TYR A O 1
ATOM 852 N N . SER A 1 102 ? 5.624 -4.357 -4.790 1.00 90.81 102 SER A N 1
ATOM 853 C CA . SER A 1 102 ? 4.841 -5.228 -5.658 1.00 90.81 102 SER A CA 1
ATOM 854 C C . SER A 1 102 ? 5.728 -6.249 -6.359 1.00 90.81 102 SER A C 1
ATOM 856 O O . SER A 1 102 ? 6.875 -5.957 -6.700 1.00 90.81 102 SER A O 1
ATOM 858 N N . SER A 1 103 ? 5.171 -7.429 -6.635 1.00 83.25 103 SER A N 1
ATOM 859 C CA . SER A 1 103 ? 5.878 -8.531 -7.303 1.00 83.25 103 SER A CA 1
ATOM 860 C C . SER A 1 103 ? 6.326 -8.191 -8.731 1.00 83.25 103 SER A C 1
ATOM 862 O O . SER A 1 103 ? 7.190 -8.853 -9.294 1.00 83.25 103 SER A O 1
ATOM 864 N N . ASP A 1 104 ? 5.752 -7.149 -9.341 1.00 85.62 104 ASP A N 1
ATOM 865 C CA . ASP A 1 104 ? 6.169 -6.617 -10.644 1.00 85.62 104 ASP A CA 1
ATOM 866 C C . ASP A 1 104 ? 7.319 -5.594 -10.544 1.00 85.62 104 ASP A C 1
ATOM 868 O O . ASP A 1 104 ? 7.524 -4.794 -11.457 1.00 85.62 104 ASP A O 1
ATOM 872 N N . SER A 1 105 ? 8.076 -5.616 -9.438 1.00 82.25 105 SER A N 1
ATOM 873 C CA . SER A 1 105 ? 9.191 -4.701 -9.139 1.00 82.25 105 SER A CA 1
ATOM 874 C C . SER A 1 105 ? 8.798 -3.223 -9.052 1.00 82.25 105 SER A C 1
ATOM 876 O O . SER A 1 105 ? 9.662 -2.344 -9.073 1.00 82.25 105 SER A O 1
ATOM 878 N N . LYS A 1 106 ? 7.502 -2.921 -8.934 1.00 88.94 106 LYS A N 1
ATOM 879 C CA . LYS A 1 106 ? 7.028 -1.564 -8.664 1.00 88.94 106 LYS A CA 1
ATOM 880 C C . LYS A 1 106 ? 6.936 -1.328 -7.170 1.00 88.94 106 LYS A C 1
ATOM 882 O O . LYS A 1 106 ? 6.679 -2.235 -6.379 1.00 88.94 106 LYS A O 1
ATOM 887 N N . LYS A 1 107 ? 7.095 -0.068 -6.789 1.00 92.94 107 LYS A N 1
ATOM 888 C CA . LYS A 1 107 ? 6.869 0.374 -5.422 1.00 92.94 107 LYS A CA 1
ATOM 889 C C . LYS A 1 107 ? 5.857 1.506 -5.414 1.00 92.94 107 LYS A C 1
ATOM 891 O O . LYS A 1 107 ? 5.966 2.461 -6.185 1.00 92.94 107 LYS A O 1
ATOM 896 N N . TYR A 1 108 ? 4.880 1.367 -4.535 1.00 93.88 108 TYR A N 1
ATOM 897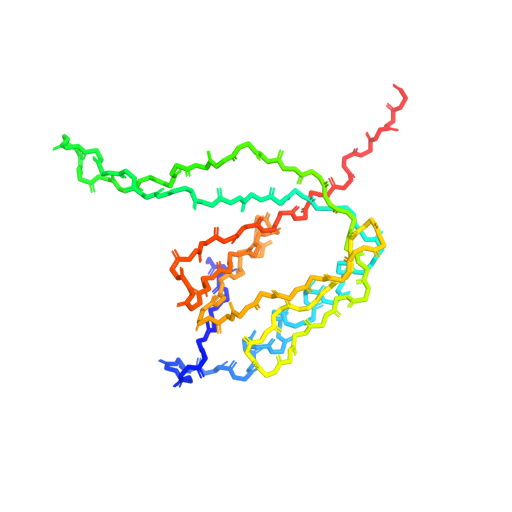 C CA . TYR A 1 108 ? 3.795 2.312 -4.331 1.00 93.88 108 TYR A CA 1
ATOM 898 C C . TYR A 1 108 ? 3.849 2.842 -2.911 1.00 93.88 108 TYR A C 1
ATOM 900 O O . TYR A 1 108 ? 4.297 2.143 -2.002 1.00 93.88 108 TYR A O 1
ATOM 908 N N . ILE A 1 109 ? 3.396 4.072 -2.719 1.00 94.69 109 ILE A N 1
ATOM 909 C CA . ILE A 1 109 ? 3.341 4.706 -1.408 1.00 94.69 109 ILE A CA 1
ATOM 910 C C . ILE A 1 109 ? 1.977 5.358 -1.258 1.00 94.69 109 ILE A C 1
ATOM 912 O O . ILE A 1 109 ? 1.576 6.142 -2.118 1.00 94.69 109 ILE A O 1
ATOM 916 N N . PHE A 1 110 ? 1.291 5.021 -0.173 1.00 95.50 110 PHE A N 1
ATOM 917 C CA . PHE A 1 110 ? 0.031 5.620 0.242 1.00 95.50 110 PHE A CA 1
ATOM 918 C C . PHE A 1 110 ? 0.286 6.422 1.512 1.00 95.50 110 PHE A C 1
ATOM 920 O O . PHE A 1 110 ? 0.737 5.860 2.507 1.00 95.50 110 PHE A O 1
ATOM 927 N N . ILE A 1 111 ? 0.016 7.722 1.470 1.00 94.81 111 ILE A N 1
ATOM 928 C CA . ILE A 1 111 ? 0.211 8.631 2.599 1.00 94.81 111 ILE A CA 1
ATOM 929 C C . ILE A 1 111 ? -1.160 9.155 3.007 1.00 94.81 111 ILE A C 1
ATOM 931 O O . ILE A 1 111 ? -1.804 9.888 2.251 1.00 94.81 111 ILE A O 1
ATOM 935 N N . GLN A 1 112 ? -1.614 8.779 4.201 1.00 92.12 112 GLN A N 1
ATOM 936 C CA . GLN A 1 112 ? -2.807 9.374 4.787 1.00 92.12 112 GLN A CA 1
ATOM 937 C C . GLN A 1 112 ? -2.407 10.696 5.435 1.00 92.12 112 GLN A C 1
ATOM 939 O O . GLN A 1 112 ? -1.795 10.741 6.504 1.00 92.12 112 GLN A O 1
ATOM 944 N N . ILE A 1 113 ? -2.767 11.790 4.778 1.00 84.19 113 ILE A N 1
ATOM 945 C CA . ILE A 1 113 ? -2.540 13.124 5.315 1.00 84.19 113 ILE A CA 1
ATOM 946 C C . ILE A 1 113 ? -3.678 13.399 6.294 1.00 84.19 113 ILE A C 1
ATOM 948 O O . ILE A 1 113 ? -4.851 13.278 5.945 1.00 84.19 113 ILE A O 1
ATOM 952 N N . TRP A 1 114 ? -3.329 13.696 7.547 1.00 66.12 114 TRP A N 1
ATOM 953 C CA . TRP A 1 114 ? -4.299 14.196 8.516 1.00 66.12 114 TRP A CA 1
ATOM 954 C C . TRP A 1 114 ? -4.943 15.431 7.905 1.00 66.12 114 TRP A C 1
ATOM 956 O O . TRP A 1 114 ? -4.214 16.292 7.410 1.00 66.12 114 TRP A O 1
ATOM 966 N N . GLU A 1 115 ? -6.272 15.512 7.921 1.00 55.34 115 GLU A N 1
ATOM 967 C CA . GLU A 1 115 ? -6.979 16.739 7.574 1.00 55.34 115 GLU A CA 1
ATOM 968 C C . GLU A 1 115 ? -6.467 17.849 8.501 1.00 55.34 115 GLU A C 1
ATOM 970 O O . GLU A 1 115 ? -6.926 18.023 9.629 1.00 55.34 115 GLU A O 1
ATOM 975 N N . TRP A 1 116 ? -5.454 18.587 8.051 1.00 48.81 116 TRP A N 1
ATOM 976 C CA . TRP A 1 116 ? -5.163 19.891 8.602 1.00 48.81 116 TRP A CA 1
ATOM 977 C C . TRP A 1 116 ? -6.365 20.727 8.215 1.00 48.81 116 TRP A C 1
ATOM 979 O O . TRP A 1 116 ? -6.569 21.011 7.037 1.00 48.81 116 TRP A O 1
ATOM 989 N N . PHE A 1 117 ? -7.193 21.007 9.219 1.00 44.66 117 PHE A N 1
ATOM 990 C CA . PHE A 1 117 ? -8.278 21.969 9.196 1.00 44.66 117 PHE A CA 1
ATOM 991 C C . PHE A 1 117 ? -8.048 23.036 8.119 1.00 44.66 117 PHE A C 1
ATOM 993 O O . PHE A 1 117 ? -7.253 23.956 8.310 1.00 44.66 117 PHE A O 1
ATOM 1000 N N . PHE A 1 118 ? -8.804 22.965 7.024 1.00 45.31 118 PHE A N 1
ATOM 1001 C CA . PHE A 1 118 ? -9.186 24.179 6.316 1.00 45.31 118 PHE A CA 1
ATOM 1002 C C . PHE A 1 118 ? -10.149 24.937 7.241 1.00 45.31 118 PHE A C 1
ATOM 1004 O O . PHE A 1 118 ? -11.366 24.906 7.078 1.00 45.31 118 PHE A O 1
ATOM 1011 N N . GLN A 1 119 ? -9.607 25.575 8.281 1.00 45.41 119 GLN A N 1
ATOM 1012 C CA . GLN A 1 119 ? -10.285 26.688 8.924 1.00 45.41 119 GLN A CA 1
ATOM 1013 C C . GLN A 1 119 ? -10.002 27.942 8.093 1.00 45.41 119 GLN A C 1
ATOM 1015 O O . GLN A 1 119 ? -9.004 28.621 8.305 1.00 45.41 119 GLN A O 1
ATOM 1020 N N . HIS A 1 120 ? -10.965 28.189 7.197 1.00 41.25 120 HIS A N 1
ATOM 1021 C CA . HIS A 1 120 ? -11.394 29.474 6.624 1.00 41.25 120 HIS A CA 1
ATOM 1022 C C . HIS A 1 120 ? -10.617 29.980 5.407 1.00 41.25 120 HIS A C 1
ATOM 1024 O O . HIS A 1 120 ? -9.495 30.506 5.557 1.00 41.25 120 HIS A O 1
#

pLDDT: mean 86.91, std 12.12, range [41.25, 97.0]

Foldseek 3Di:
DPKQKEFPVRPDPPNVVSVVVVQVLQQVLAQHKWWKKKFPDWDQDPVPRDIDTDIDDTDIWRWHPWGCPPQWTWTDTPNRTDIFRAGMWIQDPVQCKIWGQGPVRIIMIIGRDDPPDPPD

Sequence (120 aa):
MDVILWYSENKTPNSQENWDKIQSWWHELDGKQVEFRNVLGTLTDPSTGKKEDRMAQGKWLSIQNPRLEDNRLKFSSDNVYREIPVEKLELDINKNELKVYSSDSKKYIFIQIWEWFFQH